Protein AF-A0A945VZK7-F1 (afdb_monomer_lite)

Radius of gyration: 10.77 Å; chains: 1; bounding box: 26×24×24 Å

Structure (mmCIF, N/CA/C/O backbone):
data_AF-A0A945VZK7-F1
#
_entry.id   AF-A0A945VZK7-F1
#
loop_
_atom_site.group_PDB
_atom_site.id
_atom_site.type_symbol
_atom_site.label_atom_id
_atom_site.label_alt_id
_atom_site.label_comp_id
_atom_site.label_asym_id
_atom_site.label_entity_id
_atom_site.label_seq_id
_atom_site.pdbx_PDB_ins_code
_atom_site.Cartn_x
_atom_site.Cartn_y
_atom_site.Cartn_z
_atom_site.occupancy
_atom_site.B_iso_or_equiv
_atom_site.auth_seq_id
_atom_site.auth_comp_id
_atom_site.auth_asym_id
_atom_site.auth_atom_id
_atom_site.pdbx_PDB_model_num
ATOM 1 N N . MET A 1 1 ? 4.729 5.710 -14.191 1.00 79.38 1 MET A N 1
ATOM 2 C CA . MET A 1 1 ? 4.264 6.088 -12.846 1.00 79.38 1 MET A CA 1
ATOM 3 C C . MET A 1 1 ? 3.044 5.245 -12.581 1.00 79.38 1 MET A C 1
ATOM 5 O O . MET A 1 1 ? 2.048 5.442 -13.266 1.00 79.38 1 MET A O 1
ATOM 9 N N . THR A 1 2 ? 3.182 4.260 -11.706 1.00 95.12 2 THR A N 1
ATOM 10 C CA . THR A 1 2 ? 2.123 3.309 -11.345 1.00 95.12 2 THR A CA 1
ATOM 11 C C . THR A 1 2 ? 1.362 3.793 -10.110 1.00 95.12 2 THR A C 1
ATOM 13 O O . THR A 1 2 ? 1.801 4.716 -9.417 1.00 95.12 2 THR A O 1
ATOM 16 N N . ASN A 1 3 ? 0.228 3.176 -9.791 1.00 96.56 3 ASN A N 1
ATOM 17 C CA . ASN A 1 3 ? -0.489 3.465 -8.545 1.00 96.56 3 ASN A CA 1
ATOM 18 C C . ASN A 1 3 ? 0.372 3.167 -7.313 1.00 96.56 3 ASN A C 1
ATOM 20 O O . ASN A 1 3 ? 0.339 3.920 -6.343 1.00 96.56 3 ASN A O 1
ATOM 24 N N . ASN A 1 4 ? 1.231 2.142 -7.371 1.00 97.44 4 ASN A N 1
ATOM 25 C CA . ASN A 1 4 ? 2.216 1.884 -6.322 1.00 97.44 4 ASN A CA 1
ATOM 26 C C . ASN A 1 4 ? 3.199 3.060 -6.168 1.00 97.44 4 ASN A C 1
ATOM 28 O O . ASN A 1 4 ? 3.536 3.434 -5.042 1.00 97.44 4 ASN A O 1
ATOM 32 N N . ASP A 1 5 ? 3.637 3.690 -7.271 1.00 96.81 5 ASP A N 1
ATOM 33 C CA . ASP A 1 5 ? 4.472 4.898 -7.203 1.00 96.81 5 ASP A CA 1
ATOM 34 C C . ASP A 1 5 ? 3.750 6.049 -6.507 1.00 96.81 5 ASP A C 1
ATOM 36 O O . ASP A 1 5 ? 4.349 6.738 -5.679 1.00 96.81 5 ASP A O 1
ATOM 40 N N . ILE A 1 6 ? 2.476 6.266 -6.839 1.00 95.69 6 ILE A N 1
ATOM 41 C CA . ILE A 1 6 ? 1.649 7.315 -6.234 1.00 95.69 6 ILE A CA 1
ATOM 42 C C . ILE A 1 6 ? 1.473 7.037 -4.740 1.00 95.69 6 ILE A C 1
ATOM 44 O O . ILE A 1 6 ? 1.751 7.915 -3.923 1.00 95.69 6 ILE A O 1
ATOM 48 N N . LEU A 1 7 ? 1.108 5.807 -4.374 1.00 95.81 7 LEU A N 1
ATOM 49 C CA . LEU A 1 7 ? 0.915 5.375 -2.992 1.00 95.81 7 LEU A CA 1
ATOM 50 C C . LEU A 1 7 ? 2.190 5.558 -2.155 1.00 95.81 7 LEU A C 1
ATOM 52 O O . LEU A 1 7 ? 2.147 6.155 -1.076 1.00 95.81 7 LEU A O 1
ATOM 56 N N . ARG A 1 8 ? 3.354 5.132 -2.671 1.00 96.88 8 ARG A N 1
ATOM 57 C CA . ARG A 1 8 ? 4.658 5.369 -2.026 1.00 96.88 8 ARG A CA 1
ATOM 58 C C . ARG A 1 8 ? 4.940 6.856 -1.858 1.00 96.88 8 ARG A C 1
ATOM 60 O O . ARG A 1 8 ? 5.346 7.284 -0.780 1.00 96.88 8 ARG A O 1
ATOM 67 N N . ARG A 1 9 ? 4.750 7.652 -2.914 1.00 96.81 9 ARG A N 1
ATOM 68 C CA . ARG A 1 9 ? 5.024 9.096 -2.886 1.00 96.81 9 ARG A CA 1
ATOM 69 C C . ARG A 1 9 ? 4.138 9.819 -1.881 1.00 96.81 9 A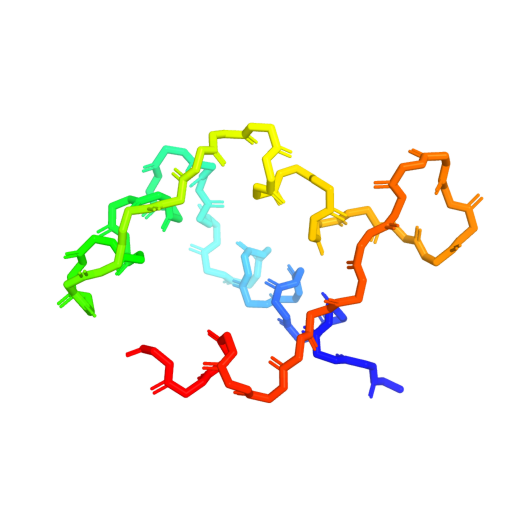RG A C 1
ATOM 71 O O . ARG A 1 9 ? 4.668 10.624 -1.129 1.00 96.81 9 ARG A O 1
ATOM 78 N N . LEU A 1 10 ? 2.844 9.508 -1.823 1.00 94.69 10 LEU A N 1
ATOM 79 C CA . LEU A 1 10 ? 1.920 10.063 -0.829 1.00 94.69 10 LEU A CA 1
ATOM 80 C C . LEU A 1 10 ? 2.352 9.703 0.592 1.00 94.69 10 LEU A C 1
ATOM 82 O O . LEU A 1 10 ? 2.456 10.589 1.440 1.00 94.69 10 LEU A O 1
ATOM 86 N N . ARG A 1 11 ? 2.684 8.428 0.832 1.00 95.56 11 ARG A N 1
ATOM 87 C CA . ARG A 1 11 ? 3.192 7.956 2.126 1.00 95.56 11 ARG A CA 1
ATOM 88 C C . ARG A 1 11 ? 4.409 8.762 2.582 1.00 95.56 11 ARG A C 1
ATOM 90 O O . ARG A 1 11 ? 4.448 9.189 3.731 1.00 95.56 11 ARG A O 1
ATOM 97 N N . TYR A 1 12 ? 5.382 8.986 1.696 1.00 97.12 12 TYR A N 1
ATOM 98 C CA . TYR A 1 12 ? 6.580 9.765 2.021 1.00 97.12 12 TYR A CA 1
ATOM 99 C C . TYR A 1 12 ? 6.300 11.262 2.164 1.00 97.12 12 TYR A C 1
ATOM 101 O O . TYR A 1 12 ? 6.768 11.868 3.121 1.00 97.12 12 TYR A O 1
ATOM 109 N N . ALA A 1 13 ? 5.530 11.856 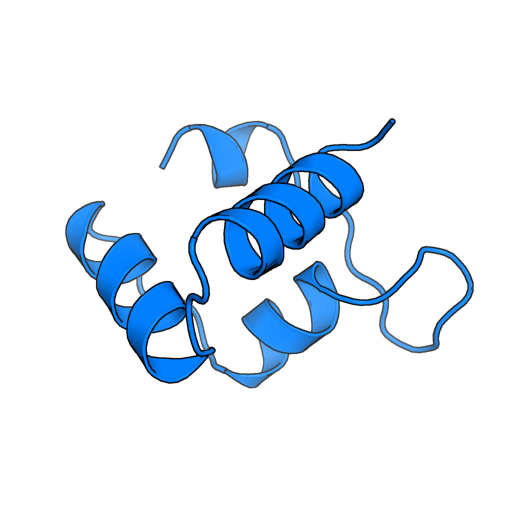1.250 1.00 97.75 13 ALA A N 1
ATOM 110 C CA . ALA A 1 13 ? 5.233 13.288 1.253 1.00 97.75 13 ALA A CA 1
ATOM 111 C C . ALA A 1 13 ? 4.449 13.731 2.497 1.00 97.75 13 ALA A C 1
ATOM 113 O O . ALA A 1 13 ? 4.587 14.870 2.933 1.00 97.75 13 ALA A O 1
ATOM 114 N N . LEU A 1 14 ? 3.635 12.835 3.058 1.00 96.62 14 LEU A N 1
ATOM 115 C CA . LEU A 1 14 ? 2.799 13.083 4.232 1.00 96.62 14 LEU A CA 1
ATOM 116 C C . LEU A 1 14 ? 3.337 12.413 5.511 1.00 96.62 14 LEU A C 1
ATOM 118 O O . LEU A 1 14 ? 2.647 12.403 6.527 1.00 96.62 14 LEU A O 1
ATOM 122 N N . GLU A 1 15 ? 4.539 11.825 5.461 1.00 97.06 15 GLU A N 1
ATOM 123 C CA . GLU A 1 15 ? 5.189 11.126 6.583 1.00 97.06 15 GLU A CA 1
ATOM 124 C C . GLU A 1 15 ? 4.308 10.050 7.256 1.00 97.06 15 GLU A C 1
ATOM 126 O O . GLU A 1 15 ? 4.332 9.834 8.473 1.00 97.06 15 GLU A O 1
ATOM 131 N N . ILE A 1 16 ? 3.510 9.337 6.458 1.00 96.56 16 ILE A N 1
ATOM 132 C CA . ILE A 1 16 ? 2.535 8.366 6.956 1.00 96.56 16 ILE A CA 1
ATOM 133 C C . ILE A 1 16 ? 3.238 7.042 7.268 1.00 96.56 16 ILE A C 1
ATOM 135 O O . ILE A 1 16 ? 3.874 6.418 6.418 1.00 96.56 16 ILE A O 1
ATOM 139 N N . LYS A 1 17 ? 3.092 6.570 8.507 1.00 96.06 17 LYS A N 1
ATOM 140 C CA . LYS A 1 17 ? 3.571 5.245 8.932 1.00 96.06 17 LYS A CA 1
ATOM 141 C C . LYS A 1 17 ? 2.588 4.149 8.527 1.00 96.06 17 LYS A C 1
ATOM 143 O O . LYS A 1 17 ? 1.391 4.396 8.419 1.00 96.06 17 LYS A O 1
ATOM 148 N N . ASP A 1 18 ? 3.064 2.912 8.416 1.00 95.06 18 ASP A N 1
ATOM 149 C CA . ASP A 1 18 ? 2.248 1.764 7.985 1.00 95.06 18 ASP A CA 1
ATOM 150 C C . ASP A 1 18 ? 1.005 1.554 8.863 1.00 95.06 18 ASP A C 1
ATOM 152 O O . ASP A 1 18 ? -0.072 1.268 8.353 1.00 95.06 18 ASP A O 1
ATOM 156 N N . SER A 1 19 ? 1.116 1.766 10.180 1.00 95.38 19 SER A N 1
ATOM 157 C CA . SER A 1 19 ? -0.038 1.692 11.087 1.00 95.38 19 SER A CA 1
ATOM 158 C C . SER A 1 19 ? -1.119 2.709 10.727 1.00 95.38 19 SER A C 1
ATOM 160 O O . SER A 1 19 ? -2.304 2.399 10.793 1.00 95.38 19 SER A O 1
ATOM 162 N N . LYS A 1 20 ? -0.714 3.910 10.301 1.00 96.38 20 LYS A N 1
ATOM 163 C CA . LYS A 1 20 ? -1.638 4.971 9.914 1.00 96.38 20 LYS A CA 1
ATOM 164 C C . LYS A 1 20 ? -2.229 4.738 8.527 1.00 96.38 20 LYS A C 1
ATOM 166 O O . LYS A 1 20 ? -3.397 5.032 8.330 1.00 96.38 20 LYS A O 1
ATOM 171 N N . MET A 1 21 ? -1.465 4.158 7.602 1.00 95.38 21 MET A N 1
ATOM 172 C CA . MET A 1 21 ? -1.992 3.684 6.316 1.00 95.38 21 MET A CA 1
ATOM 173 C C . MET A 1 21 ? -3.116 2.663 6.527 1.00 95.38 21 MET A C 1
ATOM 175 O O . MET A 1 21 ? -4.187 2.827 5.962 1.00 95.38 21 MET A O 1
ATOM 179 N N . ILE A 1 22 ? -2.919 1.668 7.401 1.00 95.44 22 ILE A N 1
ATOM 180 C CA . ILE A 1 22 ? -3.964 0.681 7.737 1.00 95.44 22 ILE A CA 1
ATOM 181 C C . ILE A 1 22 ? -5.212 1.369 8.311 1.00 95.44 22 ILE A C 1
ATOM 183 O O . ILE A 1 22 ? -6.330 1.014 7.949 1.00 95.44 22 ILE A O 1
ATOM 187 N N . GLU A 1 23 ? -5.039 2.368 9.183 1.00 95.75 23 GLU A N 1
ATO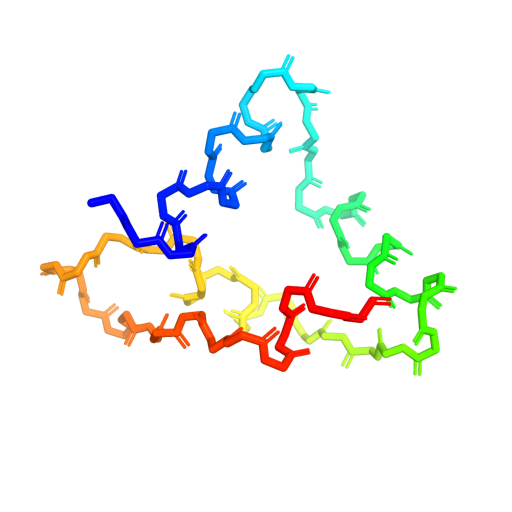M 188 C CA . GLU A 1 23 ? -6.166 3.169 9.674 1.00 95.75 23 GLU A CA 1
ATOM 189 C C . GLU A 1 23 ? -6.881 3.924 8.548 1.00 95.75 23 GLU A C 1
ATOM 191 O O . GLU A 1 23 ? -8.101 3.991 8.580 1.00 95.75 23 GLU A O 1
ATOM 196 N N . ILE A 1 24 ? -6.154 4.467 7.565 1.00 94.31 24 ILE A N 1
ATOM 197 C CA . ILE A 1 24 ? -6.733 5.183 6.417 1.00 94.31 24 ILE A CA 1
ATOM 198 C C . ILE A 1 24 ? -7.582 4.241 5.561 1.00 94.31 24 ILE A C 1
ATOM 200 O O . ILE A 1 24 ? -8.731 4.572 5.303 1.00 94.31 24 ILE A O 1
ATOM 204 N N . PHE A 1 25 ? -7.078 3.053 5.213 1.00 93.81 25 PHE A N 1
ATOM 205 C CA . PHE A 1 25 ? -7.883 2.034 4.520 1.00 93.81 25 PHE A CA 1
ATOM 206 C C . PHE A 1 25 ? -9.146 1.677 5.317 1.00 93.81 25 PHE A C 1
ATOM 208 O O . PHE A 1 25 ? -10.236 1.543 4.769 1.00 93.81 25 PHE A O 1
ATOM 215 N N . LYS A 1 26 ? -9.037 1.603 6.647 1.00 94.56 26 LYS A N 1
ATOM 216 C CA . LYS A 1 26 ? -10.193 1.327 7.504 1.00 94.56 26 LYS A CA 1
ATOM 217 C C . LYS A 1 26 ? -11.244 2.445 7.477 1.00 94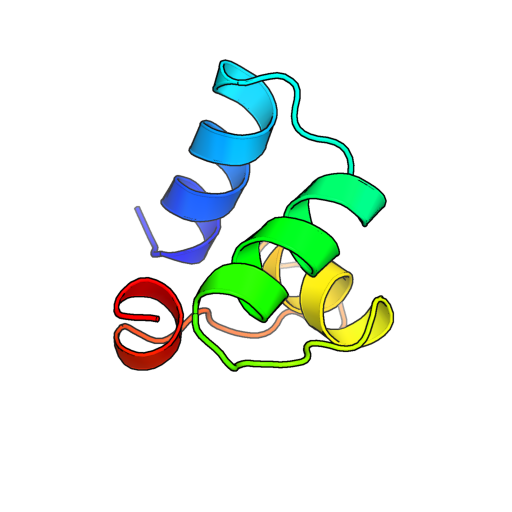.56 26 LYS A C 1
ATOM 219 O O . LYS A 1 26 ? -12.407 2.164 7.753 1.00 94.56 26 LYS A O 1
ATOM 224 N N . LEU A 1 27 ? -10.864 3.689 7.172 1.00 94.12 27 LEU A N 1
ATOM 225 C CA . LEU A 1 27 ? -11.814 4.800 7.026 1.00 94.12 27 LEU A CA 1
ATOM 226 C C . LEU A 1 27 ? -12.673 4.676 5.761 1.00 94.12 27 LEU A C 1
ATOM 228 O O . LEU A 1 27 ? -13.757 5.249 5.741 1.00 94.12 27 LEU A O 1
ATOM 232 N N . SER A 1 28 ? -12.226 3.919 4.757 1.00 90.69 28 SER A N 1
ATOM 233 C CA . SER A 1 28 ? -13.004 3.573 3.562 1.00 90.69 28 SER A CA 1
ATOM 234 C C . SER A 1 28 ? -13.720 2.223 3.677 1.00 90.69 28 SER A C 1
ATOM 236 O O . SER A 1 28 ? -13.999 1.558 2.681 1.00 90.69 28 SER A O 1
ATOM 238 N N . ASP A 1 29 ? -14.007 1.787 4.909 1.00 90.75 29 ASP A N 1
ATOM 239 C CA . ASP A 1 29 ? -14.634 0.497 5.230 1.00 90.75 29 ASP A CA 1
ATOM 240 C C . ASP A 1 29 ? -13.848 -0.734 4.730 1.00 90.75 29 ASP A C 1
ATOM 242 O O . ASP A 1 29 ? -14.373 -1.849 4.690 1.00 90.75 29 ASP A O 1
ATOM 246 N N . HIS A 1 30 ? -12.556 -0.572 4.416 1.00 89.38 30 HIS A N 1
ATOM 247 C CA . HIS A 1 30 ? -11.690 -1.646 3.936 1.00 89.38 30 HIS A CA 1
ATOM 248 C C . HIS A 1 30 ? -10.595 -1.991 4.947 1.00 89.38 30 HIS A C 1
ATOM 250 O O . HIS A 1 30 ? -9.769 -1.178 5.348 1.00 89.38 30 HIS A O 1
ATOM 256 N N . SER A 1 31 ? -10.552 -3.250 5.377 1.00 90.94 31 SER A N 1
ATOM 257 C CA . SER A 1 31 ? -9.466 -3.734 6.234 1.00 90.94 31 SER A CA 1
ATOM 258 C C . SER A 1 31 ? -8.377 -4.369 5.381 1.00 90.94 31 SER A C 1
ATOM 260 O O . SER A 1 31 ? -8.624 -5.379 4.730 1.00 90.94 31 SER A O 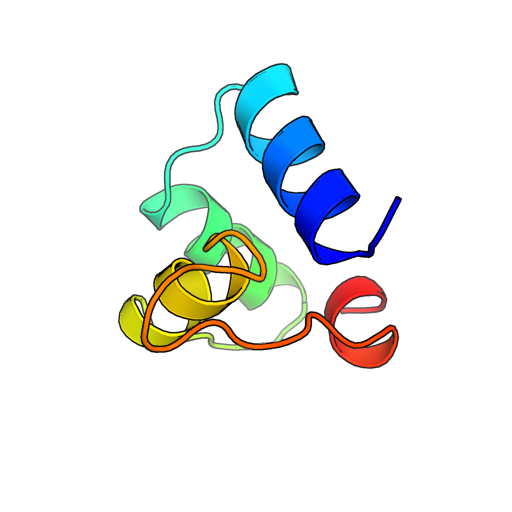1
ATOM 262 N N . ILE A 1 32 ? -7.171 -3.802 5.420 1.00 94.44 32 ILE A N 1
ATOM 263 C CA . ILE A 1 32 ? -5.981 -4.370 4.778 1.00 94.44 32 ILE A CA 1
ATOM 264 C C . ILE A 1 32 ? -5.043 -4.973 5.829 1.00 94.44 32 ILE A C 1
ATOM 266 O O . ILE A 1 32 ? -4.811 -4.376 6.888 1.00 94.44 32 ILE A O 1
ATOM 270 N N . ALA A 1 33 ? -4.495 -6.161 5.562 1.00 95.94 33 ALA A N 1
ATOM 271 C CA . ALA A 1 33 ? -3.467 -6.733 6.421 1.00 95.94 33 ALA A CA 1
ATOM 272 C C . ALA A 1 33 ? -2.138 -5.989 6.235 1.00 95.94 33 ALA A C 1
ATOM 274 O O . ALA A 1 33 ? -1.828 -5.449 5.173 1.00 95.94 33 ALA A O 1
ATOM 275 N N . LYS A 1 34 ? -1.301 -5.981 7.277 1.00 95.38 34 LYS A N 1
ATOM 276 C CA . LYS A 1 34 ? 0.008 -5.318 7.203 1.00 95.38 34 LYS A CA 1
ATOM 277 C C . LYS A 1 34 ? 0.914 -5.932 6.126 1.00 95.38 34 LYS A C 1
ATOM 279 O O . LYS A 1 34 ? 1.671 -5.192 5.510 1.00 95.38 34 LYS A O 1
ATOM 284 N N . SER A 1 35 ? 0.852 -7.250 5.922 1.00 96.50 35 SER A N 1
ATOM 285 C CA . SER A 1 35 ? 1.586 -7.947 4.854 1.00 96.50 35 SER A CA 1
ATOM 286 C C . SER A 1 35 ? 1.217 -7.398 3.482 1.00 96.50 35 SER A C 1
ATOM 288 O O . SER A 1 35 ? 2.095 -6.985 2.737 1.00 96.50 35 SER A O 1
ATOM 290 N N . ASP A 1 36 ? -0.080 -7.287 3.215 1.00 95.69 36 ASP A N 1
ATOM 291 C CA . ASP A 1 36 ? -0.602 -6.897 1.906 1.00 95.69 36 ASP A CA 1
ATOM 292 C C . ASP A 1 36 ? -0.265 -5.431 1.616 1.00 95.69 36 ASP A C 1
ATOM 294 O O . ASP A 1 36 ? 0.131 -5.075 0.510 1.00 95.69 36 ASP A O 1
ATOM 298 N N . LEU A 1 37 ? -0.323 -4.574 2.644 1.00 96.31 37 LEU A N 1
ATOM 299 C CA . LEU A 1 37 ? 0.147 -3.197 2.532 1.00 96.31 37 LEU A CA 1
ATOM 300 C C . LEU A 1 37 ? 1.644 -3.124 2.196 1.00 96.31 37 LEU A C 1
ATOM 302 O O . LEU A 1 37 ? 2.051 -2.277 1.404 1.00 96.31 37 LEU A O 1
ATOM 306 N N . ILE A 1 38 ? 2.475 -3.973 2.809 1.00 97.00 38 ILE A N 1
ATOM 307 C CA . ILE A 1 38 ? 3.910 -4.020 2.502 1.00 97.00 38 ILE A CA 1
ATOM 308 C C . ILE A 1 38 ? 4.115 -4.455 1.050 1.00 97.00 38 ILE A C 1
ATOM 310 O O . ILE A 1 38 ? 4.906 -3.829 0.349 1.00 97.00 38 ILE A O 1
ATOM 314 N N . ASP A 1 39 ? 3.375 -5.459 0.586 1.00 97.94 39 ASP A N 1
ATOM 315 C CA . ASP A 1 39 ? 3.460 -5.962 -0.785 1.00 97.94 39 ASP A CA 1
ATOM 316 C C . ASP A 1 39 ? 3.034 -4.910 -1.827 1.00 97.94 39 ASP A C 1
ATOM 318 O O . ASP A 1 39 ? 3.690 -4.770 -2.859 1.00 97.94 39 ASP A O 1
ATOM 322 N N . LEU A 1 40 ? 2.031 -4.075 -1.520 1.00 96.75 40 LEU A N 1
ATOM 323 C CA . LEU A 1 40 ? 1.659 -2.904 -2.334 1.00 96.75 40 LEU A CA 1
ATOM 324 C C . LEU A 1 40 ? 2.729 -1.799 -2.336 1.00 96.75 40 LEU A C 1
ATOM 326 O O . LEU A 1 40 ? 2.813 -1.002 -3.273 1.00 96.75 40 LEU A O 1
ATOM 330 N N . LEU A 1 41 ? 3.541 -1.694 -1.284 1.00 96.62 41 LEU A N 1
ATOM 331 C CA . LEU A 1 41 ? 4.582 -0.670 -1.179 1.00 96.62 41 LEU A CA 1
ATOM 332 C C . LEU A 1 41 ? 5.900 -1.080 -1.840 1.00 96.62 41 LEU A C 1
ATOM 334 O O . LEU A 1 41 ? 6.718 -0.195 -2.115 1.00 96.62 41 LEU A O 1
ATOM 338 N N . LYS A 1 42 ? 6.090 -2.367 -2.141 1.00 97.56 42 LYS A N 1
ATOM 339 C CA . LYS A 1 42 ? 7.266 -2.887 -2.848 1.00 97.56 42 LYS A CA 1
ATOM 340 C C . LYS A 1 42 ? 7.409 -2.302 -4.248 1.00 97.56 42 LYS A C 1
ATOM 342 O O . LYS A 1 42 ? 6.430 -1.921 -4.896 1.00 97.56 42 LYS A O 1
ATOM 347 N 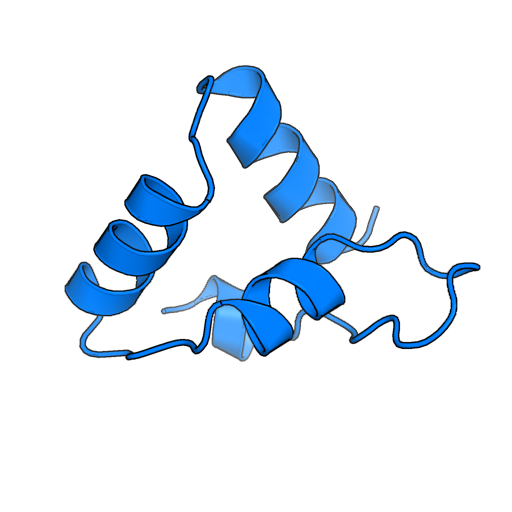N . LYS A 1 43 ? 8.646 -2.204 -4.720 1.00 95.88 43 LYS A N 1
ATOM 348 C CA . LYS A 1 43 ? 8.948 -1.899 -6.120 1.00 95.88 43 LYS A CA 1
ATOM 349 C C . LYS A 1 43 ? 8.663 -3.107 -7.005 1.00 95.88 43 LYS A C 1
ATOM 351 O O . LYS A 1 43 ? 8.648 -4.235 -6.530 1.00 95.88 43 LYS A O 1
ATOM 356 N N . GLU A 1 44 ? 8.467 -2.848 -8.290 1.00 94.94 44 GLU A N 1
ATOM 357 C CA . GLU A 1 44 ? 8.076 -3.846 -9.294 1.00 94.94 44 GLU A CA 1
ATOM 358 C C . GLU A 1 44 ? 9.096 -4.994 -9.413 1.00 94.94 44 GLU A C 1
ATOM 360 O O . GLU A 1 44 ? 8.734 -6.128 -9.714 1.00 94.94 44 GLU A O 1
ATOM 365 N N . GLU A 1 45 ? 10.370 -4.716 -9.133 1.00 94.75 45 GLU A N 1
ATOM 366 C CA . GLU A 1 45 ? 11.464 -5.686 -9.135 1.00 94.75 45 GLU A CA 1
ATOM 367 C C . GLU A 1 45 ? 11.633 -6.492 -7.830 1.00 94.75 45 GLU A C 1
ATOM 369 O O . GLU A 1 45 ? 12.463 -7.401 -7.780 1.00 94.75 45 GLU A O 1
ATOM 374 N N . GLU A 1 46 ? 10.898 -6.168 -6.762 1.00 96.81 46 GLU A N 1
ATOM 375 C CA . GLU A 1 46 ? 11.042 -6.821 -5.455 1.00 96.81 46 GLU A CA 1
ATOM 376 C C . GLU A 1 46 ? 10.163 -8.077 -5.333 1.00 96.81 46 GLU A C 1
ATOM 378 O O . GLU A 1 46 ? 9.022 -8.131 -5.795 1.00 96.81 46 GLU A O 1
ATOM 383 N N . GLU A 1 47 ? 10.679 -9.106 -4.657 1.00 96.94 47 GLU A N 1
ATOM 384 C CA . GLU A 1 47 ? 9.938 -10.350 -4.438 1.00 96.94 47 GLU A CA 1
ATOM 385 C C . GLU A 1 47 ? 8.659 -10.108 -3.621 1.00 96.94 47 GLU A C 1
ATOM 387 O O . GLU A 1 47 ? 8.677 -9.488 -2.552 1.00 96.94 47 GLU A O 1
ATOM 392 N N . GLY A 1 48 ? 7.533 -10.631 -4.111 1.00 96.12 48 GLY A N 1
ATOM 393 C CA . GLY A 1 48 ? 6.218 -10.424 -3.504 1.00 96.12 48 GLY A CA 1
ATOM 394 C C . GLY A 1 48 ? 5.623 -9.042 -3.776 1.00 96.12 48 GLY A C 1
ATOM 395 O O . GLY A 1 48 ? 4.752 -8.616 -3.029 1.00 96.12 48 GLY A O 1
ATOM 396 N N . TYR A 1 49 ? 6.101 -8.327 -4.798 1.00 97.25 49 TYR A N 1
ATOM 397 C CA . TYR A 1 49 ? 5.412 -7.156 -5.334 1.00 97.25 49 TYR A CA 1
ATOM 398 C C . TYR A 1 49 ? 3.967 -7.488 -5.725 1.00 97.25 49 TYR A C 1
ATOM 400 O O . TYR A 1 49 ? 3.706 -8.490 -6.397 1.00 97.25 49 TYR A O 1
ATOM 408 N N . VAL A 1 50 ? 3.043 -6.612 -5.333 1.00 96.94 50 VAL A N 1
ATOM 409 C CA . VAL A 1 50 ? 1.640 -6.656 -5.751 1.00 96.94 50 VAL A CA 1
ATOM 410 C C . VAL A 1 50 ? 1.279 -5.331 -6.413 1.00 96.94 50 VAL A C 1
ATOM 412 O O . VAL A 1 50 ? 1.493 -4.254 -5.854 1.00 96.94 50 VAL A O 1
ATOM 415 N N . GLU A 1 51 ? 0.708 -5.410 -7.613 1.00 96.25 51 GLU A N 1
ATOM 416 C CA . GLU A 1 51 ? 0.201 -4.243 -8.331 1.00 96.25 51 GLU A CA 1
ATOM 417 C C . GLU A 1 51 ? -0.966 -3.601 -7.564 1.00 96.25 51 GLU A C 1
ATOM 419 O O . GLU A 1 51 ? -1.927 -4.266 -7.175 1.00 96.25 51 GLU A O 1
ATOM 424 N N . CYS A 1 52 ? -0.885 -2.288 -7.348 1.00 95.62 52 CYS A N 1
ATOM 425 C CA . CYS A 1 52 ? -1.975 -1.509 -6.773 1.00 95.62 52 CYS A CA 1
ATOM 426 C C . CYS A 1 52 ? -2.993 -1.192 -7.877 1.00 95.62 52 CYS A C 1
ATOM 428 O O . CYS A 1 52 ? -2.731 -0.364 -8.749 1.00 95.62 52 CYS A O 1
ATOM 430 N N . SER A 1 53 ? -4.148 -1.854 -7.869 1.00 93.69 53 SER A N 1
ATOM 431 C CA . SER A 1 53 ? -5.190 -1.609 -8.871 1.00 93.69 53 SER A CA 1
ATOM 432 C C . SER A 1 53 ? -5.913 -0.280 -8.637 1.00 93.69 53 SER A C 1
ATOM 434 O O . SER A 1 53 ? -5.901 0.263 -7.531 1.00 93.69 53 SER A O 1
ATOM 436 N N . ASP A 1 54 ? -6.586 0.232 -9.668 1.00 91.81 54 ASP A N 1
ATOM 437 C CA . ASP A 1 54 ? -7.390 1.457 -9.550 1.00 91.81 54 ASP A CA 1
ATOM 438 C C . ASP A 1 54 ? -8.484 1.319 -8.484 1.00 91.81 54 ASP A C 1
ATOM 440 O O . ASP A 1 54 ? -8.703 2.239 -7.706 1.00 91.81 54 ASP A O 1
ATOM 444 N N . VAL A 1 55 ? -9.077 0.127 -8.351 1.00 88.56 55 VAL A N 1
ATOM 445 C CA . VAL A 1 55 ? -10.079 -0.165 -7.314 1.00 88.56 55 VAL A CA 1
ATOM 446 C C . VAL A 1 55 ? -9.525 0.087 -5.913 1.00 88.56 55 VAL A C 1
ATOM 448 O O . VAL A 1 55 ? -10.240 0.625 -5.083 1.00 88.56 55 VAL A O 1
ATOM 451 N N . VAL A 1 56 ? -8.259 -0.265 -5.647 1.00 88.38 56 VAL A N 1
ATOM 452 C CA . VAL A 1 56 ? -7.612 -0.020 -4.344 1.00 88.38 56 VAL A CA 1
ATOM 453 C C . VAL A 1 56 ? -7.386 1.475 -4.102 1.00 88.38 56 VAL A C 1
ATOM 455 O O . VAL A 1 56 ? -7.439 1.920 -2.960 1.00 88.38 56 VAL A O 1
ATOM 458 N N . MET A 1 57 ? -7.141 2.250 -5.161 1.00 87.69 57 MET A N 1
ATOM 459 C CA . MET A 1 57 ? -6.958 3.705 -5.087 1.00 87.69 57 MET A CA 1
ATOM 460 C C . MET A 1 57 ? -8.278 4.478 -4.961 1.00 87.69 57 MET A C 1
ATOM 462 O O . MET A 1 57 ? -8.259 5.637 -4.551 1.00 87.69 57 MET A O 1
ATOM 466 N N . GLU A 1 58 ? -9.401 3.859 -5.325 1.00 87.69 58 GLU A N 1
ATOM 467 C CA . GLU A 1 58 ? -10.754 4.422 -5.227 1.00 87.69 58 GLU A CA 1
ATOM 468 C C . GLU A 1 58 ? -11.427 4.186 -3.861 1.00 87.69 58 GLU A C 1
ATOM 470 O O . GLU A 1 58 ? -12.513 4.725 -3.639 1.00 87.69 58 GLU A O 1
ATOM 475 N N . LEU A 1 59 ? -10.799 3.407 -2.965 1.00 80.56 59 LEU A N 1
ATOM 476 C CA . LEU A 1 59 ? -11.272 3.142 -1.597 1.00 80.56 59 LEU A CA 1
ATOM 477 C C . LEU A 1 59 ? -11.141 4.382 -0.705 1.00 80.56 59 LEU A C 1
ATOM 479 O O . LEU A 1 59 ? -12.187 4.923 -0.290 1.00 80.56 59 LEU A O 1
#

Foldseek 3Di:
DAVLVVVLCCCVVVVPDLVRVQVVCVVVVHGDDSLVVVLSNDDPPDPSRDGCDVVNVVD

Secondary structure (DSSP, 8-state):
--HHHHHHHHHHHTT--HHHHHHHHHHTT----HHHHHHHHS-TTSTT-----HHHHT-

Sequence (59 aa):
MTNNDILRRLRYALEIKDSKMIEIFKLSDHSIAKSDLIDLLKKEEEEGYVECSDVVMEL

pLDDT: mean 94.47, std 3.74, range [79.38, 97.94]